Protein AF-A0A5P6P6B9-F1 (afdb_monomer_lite)

Radius of gyration: 22.83 Å; chains: 1; bounding box: 60×46×47 Å

Foldseek 3Di:
DDPPPDVVNVVVVVVVPPPDPPVPPPPLQPCPPPDLVRLQVLLVVLLVVQVVVCVVPHPCVVVDPVSVVVNVSSVVVCVVVVHDHDDRDD

Sequence (90 aa):
MDDKKSIEDILSGLRADSPARSVQALPARNFEHLSDESVLRLYDGIRRQVDADKALGDKYRLVGPATRERADRLCEELVERGVKFIPIVW

Structure (mmCIF, N/CA/C/O backbone):
data_AF-A0A5P6P6B9-F1
#
_entry.id   AF-A0A5P6P6B9-F1
#
loop_
_atom_site.group_PDB
_atom_site.id
_atom_site.type_symbol
_atom_site.label_atom_id
_atom_site.label_alt_id
_atom_site.label_comp_id
_atom_site.label_asym_id
_atom_site.label_entity_id
_atom_site.label_seq_id
_atom_site.pdbx_PDB_ins_code
_atom_site.Cartn_x
_atom_site.Cartn_y
_atom_site.Cartn_z
_atom_site.occupancy
_atom_site.B_iso_or_equiv
_atom_site.auth_seq_id
_atom_site.auth_comp_id
_atom_site.auth_asym_id
_atom_site.auth_atom_id
_atom_site.pdbx_PDB_model_num
ATOM 1 N N . MET A 1 1 ? 46.278 40.438 30.804 1.00 41.03 1 MET A N 1
ATOM 2 C CA . MET A 1 1 ? 46.544 39.010 30.564 1.00 41.03 1 MET A CA 1
ATOM 3 C C . MET A 1 1 ? 45.393 38.521 29.721 1.00 41.03 1 MET A C 1
ATOM 5 O O . MET A 1 1 ? 44.262 38.577 30.171 1.00 41.03 1 MET A O 1
ATOM 9 N N . ASP A 1 2 ? 45.675 38.249 28.455 1.00 48.69 2 ASP A N 1
ATOM 10 C CA . ASP A 1 2 ? 44.688 37.950 27.425 1.00 48.69 2 ASP A CA 1
ATOM 11 C C . ASP A 1 2 ? 44.137 36.534 27.607 1.00 48.69 2 ASP A C 1
ATOM 13 O O . ASP A 1 2 ? 44.776 35.556 27.214 1.00 48.69 2 ASP A O 1
ATOM 17 N N . ASP A 1 3 ? 42.943 36.428 28.187 1.00 54.12 3 ASP A N 1
ATOM 18 C CA . ASP A 1 3 ? 42.183 35.182 28.276 1.00 54.12 3 ASP A CA 1
ATOM 19 C C . ASP A 1 3 ? 41.636 34.806 26.893 1.00 54.12 3 ASP A C 1
ATOM 21 O O . ASP A 1 3 ? 40.457 34.977 26.569 1.00 54.12 3 ASP A O 1
ATOM 25 N N . LYS A 1 4 ? 42.521 34.298 26.033 1.00 57.03 4 LYS A N 1
ATOM 26 C CA . LYS A 1 4 ? 42.133 33.615 24.799 1.00 57.03 4 LYS A CA 1
ATOM 27 C C . LYS A 1 4 ? 41.452 32.310 25.198 1.00 57.03 4 LYS A C 1
ATOM 29 O O . LYS A 1 4 ? 42.107 31.278 25.309 1.00 57.03 4 LYS A O 1
ATOM 34 N N . LYS A 1 5 ? 40.136 32.363 25.425 1.00 58.09 5 LYS A N 1
ATOM 35 C CA . LYS A 1 5 ? 39.284 31.168 25.467 1.00 58.09 5 LYS A CA 1
ATOM 36 C C . LYS A 1 5 ? 39.585 30.347 24.216 1.00 58.09 5 LYS A C 1
ATOM 38 O O . LYS A 1 5 ? 39.340 30.807 23.100 1.00 58.09 5 LYS A O 1
ATOM 43 N N . SER A 1 6 ? 40.207 29.187 24.421 1.00 64.31 6 SER A N 1
ATOM 44 C CA . SER A 1 6 ? 40.618 28.293 23.345 1.00 64.31 6 SER A CA 1
ATOM 45 C C . SER A 1 6 ? 39.386 27.901 22.535 1.00 64.31 6 SER A C 1
ATOM 47 O O . SER A 1 6 ? 38.332 27.603 23.098 1.00 64.31 6 SER A O 1
ATOM 49 N N . ILE A 1 7 ? 39.512 27.903 21.208 1.00 61.97 7 ILE A N 1
ATOM 50 C CA . ILE A 1 7 ? 38.439 27.493 20.287 1.00 61.97 7 ILE A CA 1
ATOM 51 C C . ILE A 1 7 ? 37.947 26.077 20.640 1.00 61.97 7 ILE A C 1
ATOM 53 O O . ILE A 1 7 ? 36.769 25.770 20.486 1.00 61.97 7 ILE A O 1
ATOM 57 N N . GLU A 1 8 ? 38.829 25.244 21.189 1.00 59.72 8 GLU A N 1
ATOM 58 C CA . GLU A 1 8 ? 38.532 23.887 21.650 1.00 59.72 8 GLU A CA 1
ATOM 59 C C . GLU A 1 8 ? 37.506 23.853 22.793 1.00 59.72 8 GLU A C 1
ATOM 61 O O . GLU A 1 8 ? 36.643 22.979 22.806 1.00 59.72 8 GLU A O 1
ATOM 66 N N . ASP A 1 9 ? 37.526 24.838 23.693 1.00 61.94 9 ASP A N 1
ATOM 67 C CA . ASP A 1 9 ? 36.574 24.946 24.807 1.00 61.94 9 ASP A CA 1
ATOM 68 C C . ASP A 1 9 ? 35.170 25.327 24.304 1.00 61.94 9 ASP A C 1
ATOM 70 O O . ASP A 1 9 ? 34.152 24.789 24.744 1.00 61.94 9 ASP A O 1
ATOM 74 N N . ILE A 1 10 ? 35.112 26.206 23.296 1.00 61.59 10 ILE A N 1
ATOM 75 C CA . ILE A 1 10 ? 33.862 26.610 22.633 1.00 61.59 10 ILE A CA 1
ATOM 76 C C . ILE A 1 10 ? 33.265 25.428 21.853 1.00 61.59 10 ILE A C 1
ATOM 78 O O . ILE A 1 10 ? 32.055 25.199 21.893 1.00 61.59 10 ILE A O 1
ATOM 82 N N . LEU A 1 11 ? 34.106 24.644 21.170 1.00 60.31 11 LEU A N 1
ATOM 83 C CA . LEU A 1 11 ? 33.665 23.465 20.419 1.00 60.31 11 LEU A CA 1
ATOM 84 C C . LEU A 1 11 ? 33.234 22.309 21.337 1.00 60.31 11 LEU A C 1
ATOM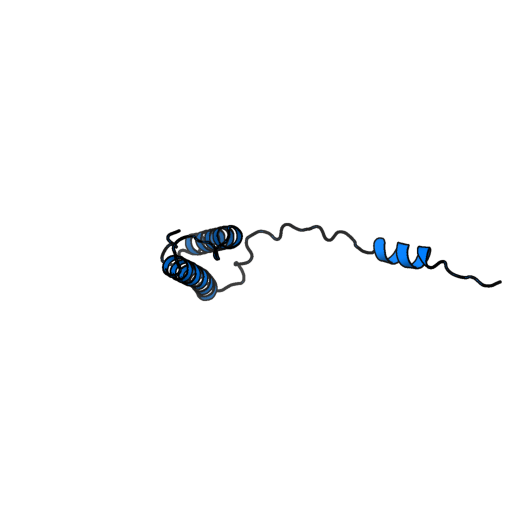 86 O O . LEU A 1 11 ? 32.313 21.569 20.983 1.00 60.31 11 LEU A O 1
ATOM 90 N N . SER A 1 12 ? 33.846 22.170 22.517 1.00 59.84 12 SER A N 1
ATOM 91 C CA . SER A 1 12 ? 33.469 21.155 23.510 1.00 59.84 12 SER A CA 1
ATOM 92 C C . SER A 1 12 ? 32.065 21.407 24.079 1.00 59.84 12 SER A C 1
ATOM 94 O O . SER A 1 12 ? 31.255 20.481 24.171 1.00 59.84 12 SER A O 1
ATOM 96 N N . GLY A 1 13 ? 31.717 22.675 24.338 1.00 57.44 13 GLY A N 1
ATOM 97 C CA . GLY A 1 13 ? 30.374 23.068 24.782 1.00 57.44 13 GLY A CA 1
ATOM 98 C C . GLY A 1 13 ? 29.266 22.757 23.768 1.00 57.44 13 GLY A C 1
ATOM 99 O O . GLY A 1 13 ? 28.175 22.350 24.159 1.00 57.44 13 GLY A O 1
ATOM 100 N N . LEU A 1 14 ? 29.553 22.852 22.462 1.00 58.84 14 LEU A N 1
ATOM 101 C CA . LEU A 1 14 ? 28.572 22.547 21.410 1.00 58.84 14 LEU A CA 1
ATOM 102 C C . LEU A 1 14 ? 28.269 21.042 21.293 1.00 58.84 14 LEU A C 1
ATOM 104 O O . LEU A 1 14 ? 27.197 20.654 20.834 1.00 58.84 14 LEU A O 1
ATOM 108 N N . ARG A 1 15 ? 29.210 20.179 21.698 1.00 55.28 15 ARG A N 1
ATOM 109 C CA . ARG A 1 15 ? 29.042 18.718 21.638 1.00 55.28 15 ARG A CA 1
ATOM 110 C C . ARG A 1 15 ? 28.338 18.154 22.872 1.00 55.28 15 ARG A C 1
ATOM 112 O O . ARG A 1 15 ? 27.737 17.086 22.782 1.00 55.28 15 ARG A O 1
ATOM 119 N N . ALA A 1 16 ? 28.411 18.863 23.998 1.00 53.69 16 ALA A N 1
ATOM 120 C CA . ALA A 1 16 ? 27.806 18.459 25.264 1.00 53.69 16 ALA A CA 1
ATOM 121 C C . ALA A 1 16 ? 26.307 18.801 25.370 1.00 53.69 16 ALA A C 1
ATOM 123 O O . ALA A 1 16 ? 25.618 18.197 26.187 1.00 53.69 16 ALA A O 1
ATOM 124 N N . ASP A 1 17 ? 25.790 19.695 24.516 1.00 46.16 17 ASP A N 1
ATOM 125 C CA . ASP A 1 17 ? 24.376 20.111 24.503 1.00 46.16 17 ASP A CA 1
ATOM 126 C C . ASP A 1 17 ? 23.539 19.411 23.417 1.00 46.16 17 ASP A C 1
ATOM 128 O O . ASP A 1 17 ? 22.571 19.938 22.873 1.00 46.16 17 ASP A O 1
ATOM 132 N N . SER A 1 18 ? 23.902 18.172 23.088 1.00 49.31 18 SER A N 1
ATOM 133 C CA . SER A 1 18 ? 22.940 17.226 22.525 1.00 49.31 18 SER A CA 1
ATOM 134 C C . SER A 1 18 ? 22.522 16.266 23.630 1.00 49.31 18 SER A C 1
ATOM 136 O O . SER A 1 18 ? 23.030 15.140 23.675 1.00 49.31 18 SER A O 1
ATOM 138 N N . PRO A 1 19 ? 21.605 16.664 24.537 1.00 48.22 19 PRO A N 1
ATOM 139 C CA . PRO A 1 19 ? 20.937 15.685 25.363 1.00 48.22 19 PRO A CA 1
ATOM 140 C C . PRO A 1 19 ? 20.171 14.801 24.395 1.00 48.22 19 PRO A C 1
ATOM 142 O O . PRO A 1 19 ? 19.241 15.251 23.730 1.00 48.22 19 PRO A O 1
ATOM 145 N N . ALA A 1 20 ? 20.660 13.571 24.257 1.00 49.97 20 ALA A N 1
ATOM 146 C CA . ALA A 1 20 ? 19.949 12.428 23.735 1.00 49.97 20 ALA A CA 1
ATOM 147 C C . ALA A 1 20 ? 18.780 12.817 22.819 1.00 49.97 20 ALA A C 1
ATOM 149 O O . ALA A 1 20 ? 17.611 12.710 23.207 1.00 49.97 20 ALA A O 1
ATOM 150 N N . ARG A 1 21 ? 19.070 13.088 21.539 1.00 41.66 21 ARG A N 1
ATOM 151 C CA . ARG A 1 21 ? 18.169 12.538 20.528 1.00 41.66 21 ARG A CA 1
ATOM 152 C C . ARG A 1 21 ? 18.382 11.036 20.601 1.00 41.66 21 ARG A C 1
ATOM 154 O O . ARG A 1 21 ? 19.021 10.430 19.750 1.00 41.66 21 ARG A O 1
ATOM 161 N N . SER A 1 22 ? 17.854 10.455 21.684 1.00 46.62 22 SER A N 1
ATOM 162 C CA . SER A 1 22 ? 17.107 9.226 21.637 1.00 46.62 22 SER A CA 1
ATOM 163 C C . SER A 1 22 ? 16.532 9.249 20.243 1.00 46.62 22 SER A C 1
ATOM 165 O O . SER A 1 22 ? 15.680 10.088 19.924 1.00 46.62 22 SER A O 1
ATOM 167 N N . VAL A 1 23 ? 17.084 8.421 19.367 1.00 49.97 23 VAL A N 1
ATOM 168 C CA . VAL A 1 23 ? 16.320 7.955 18.234 1.00 49.97 23 VAL A CA 1
ATOM 169 C C . VAL A 1 23 ? 15.226 7.174 18.938 1.00 49.97 23 VAL A C 1
ATOM 171 O O . VAL A 1 23 ? 15.328 5.970 19.133 1.00 49.97 23 VAL A O 1
ATOM 174 N N . GLN A 1 24 ? 14.254 7.907 19.499 1.00 45.41 24 GLN A N 1
ATOM 175 C CA . GLN A 1 24 ? 12.967 7.381 19.831 1.00 45.41 24 GLN A CA 1
ATOM 176 C C . GLN A 1 24 ? 12.621 6.782 18.490 1.00 45.41 24 GLN A C 1
ATOM 178 O O . GLN A 1 24 ? 12.481 7.502 17.495 1.00 45.41 24 GLN A O 1
ATOM 183 N N . ALA A 1 25 ? 12.671 5.453 18.437 1.00 51.19 25 ALA A N 1
ATOM 184 C CA . ALA A 1 25 ? 11.829 4.718 17.542 1.00 51.19 25 ALA A CA 1
ATOM 185 C C . ALA A 1 25 ? 10.474 5.379 17.759 1.00 51.19 25 ALA A C 1
ATOM 187 O O . ALA A 1 25 ? 9.835 5.167 18.790 1.00 51.19 25 ALA A O 1
ATOM 188 N N . LEU A 1 26 ? 10.156 6.343 16.888 1.00 46.19 26 LEU A N 1
ATOM 189 C CA . LEU A 1 26 ? 8.845 6.947 16.833 1.00 46.19 26 LEU A CA 1
ATOM 190 C C . LEU A 1 26 ? 7.936 5.730 16.850 1.00 46.19 26 LEU A C 1
ATOM 192 O O . LEU A 1 26 ? 8.192 4.826 16.040 1.00 46.19 26 LEU A O 1
ATOM 196 N N . PRO A 1 27 ? 6.989 5.619 17.797 1.00 50.12 27 PRO A N 1
ATOM 197 C CA . PRO A 1 27 ? 6.081 4.495 17.755 1.00 50.12 27 PRO A CA 1
ATOM 198 C C . PRO A 1 27 ? 5.561 4.446 16.324 1.00 50.12 27 PRO A C 1
ATOM 200 O O . PRO A 1 27 ? 5.140 5.461 15.764 1.00 50.12 27 PRO A O 1
ATOM 203 N N . ALA A 1 28 ? 5.732 3.292 15.685 1.00 55.12 28 ALA A N 1
ATOM 204 C CA . ALA A 1 28 ? 5.461 3.075 14.273 1.00 55.12 28 ALA A CA 1
ATOM 205 C C . ALA A 1 28 ? 3.946 3.098 13.965 1.00 55.12 28 ALA A C 1
ATOM 207 O O . ALA A 1 28 ? 3.486 2.395 13.075 1.00 55.12 28 ALA A O 1
ATOM 208 N N . ARG A 1 29 ? 3.185 3.921 14.697 1.00 61.28 29 ARG A N 1
ATOM 209 C CA . ARG A 1 29 ? 1.748 4.181 14.617 1.00 61.28 29 ARG A CA 1
ATOM 210 C C . ARG A 1 29 ? 1.489 5.687 14.677 1.00 61.28 29 ARG A C 1
ATOM 212 O O . ARG A 1 29 ? 0.910 6.211 15.613 1.00 61.28 29 ARG A O 1
ATOM 219 N N . ASN A 1 30 ? 1.944 6.418 13.663 1.00 65.62 30 ASN A N 1
ATOM 220 C CA . ASN A 1 30 ? 1.651 7.853 13.534 1.00 65.62 30 ASN A CA 1
ATOM 221 C C . ASN A 1 30 ? 0.483 8.105 12.567 1.00 65.62 30 ASN A C 1
ATOM 223 O O . ASN A 1 30 ? 0.525 9.044 11.771 1.00 65.62 30 ASN A O 1
ATOM 227 N N . PHE A 1 31 ? -0.542 7.251 12.591 1.00 69.12 31 PHE A N 1
ATOM 228 C CA . PHE A 1 31 ? -1.768 7.453 11.812 1.00 69.12 31 PHE A CA 1
ATOM 229 C C . PHE A 1 31 ? -2.981 7.766 12.693 1.00 69.12 31 PHE A C 1
ATOM 231 O O . PHE A 1 31 ? -4.016 8.166 12.169 1.00 69.12 31 PHE A O 1
ATOM 238 N N . GLU A 1 32 ? -2.850 7.687 14.020 1.00 71.19 32 GLU A N 1
ATOM 239 C CA . GLU A 1 32 ? -3.914 7.983 14.992 1.00 71.19 32 GLU A CA 1
ATOM 240 C C . GLU A 1 32 ? -4.509 9.393 14.815 1.00 71.19 32 GLU A C 1
ATOM 242 O O . GLU A 1 32 ? -5.711 9.587 14.956 1.00 71.19 32 GLU A O 1
ATOM 247 N N . HIS A 1 33 ? -3.690 10.374 14.420 1.00 78.12 33 HIS A N 1
ATOM 248 C CA . HIS A 1 33 ? -4.137 11.750 14.165 1.00 78.12 33 HIS A CA 1
ATOM 249 C C . HIS A 1 33 ? -4.766 11.965 12.777 1.00 78.12 33 HIS A C 1
ATOM 251 O O . HIS A 1 33 ? -5.249 13.060 12.485 1.00 78.12 33 HIS A O 1
ATOM 257 N N . LEU A 1 34 ? -4.716 10.969 11.888 1.00 80.94 34 LEU A N 1
ATOM 258 C CA . LEU A 1 34 ? -5.280 11.066 10.545 1.00 80.94 34 LEU A CA 1
ATOM 259 C C . LEU A 1 34 ? -6.715 10.541 10.520 1.00 80.94 34 LEU A C 1
ATOM 261 O O . LEU A 1 34 ? -7.035 9.521 11.131 1.00 80.94 34 LEU A O 1
ATOM 265 N N . SER A 1 35 ? -7.564 11.220 9.746 1.00 85.25 35 SER A N 1
ATOM 266 C CA . SER A 1 35 ? -8.900 10.718 9.434 1.00 85.25 35 SER A CA 1
ATOM 267 C C . SER A 1 35 ? -8.822 9.443 8.599 1.00 85.25 35 SER A C 1
ATOM 269 O O . SER A 1 35 ? -7.892 9.266 7.808 1.00 85.25 35 SER A O 1
ATOM 271 N N . ASP A 1 36 ? -9.843 8.601 8.707 1.00 86.50 36 ASP A N 1
ATOM 272 C CA . ASP A 1 36 ? -9.959 7.358 7.937 1.00 86.50 36 ASP A CA 1
ATOM 273 C C . ASP A 1 36 ? -9.833 7.604 6.427 1.00 86.50 36 ASP A C 1
ATOM 275 O O . ASP A 1 36 ? -9.138 6.874 5.724 1.00 86.50 36 ASP A O 1
ATOM 279 N N . GLU A 1 37 ? -10.414 8.702 5.932 1.00 86.62 37 GLU A N 1
ATOM 280 C CA . GLU A 1 37 ? -10.280 9.135 4.536 1.00 86.62 37 GLU A CA 1
ATOM 281 C C . GLU A 1 37 ? -8.824 9.458 4.165 1.00 86.62 37 GLU A C 1
ATOM 283 O O . GLU A 1 37 ? -8.360 9.128 3.073 1.00 86.62 37 GLU A O 1
ATOM 288 N N . SER A 1 38 ? -8.075 10.089 5.071 1.00 86.50 38 SER A N 1
ATOM 289 C CA . SER A 1 38 ? -6.668 10.422 4.839 1.00 86.50 38 SER A CA 1
ATOM 290 C C . SER A 1 38 ? -5.794 9.170 4.815 1.00 86.50 38 SER A C 1
ATOM 292 O O . SER A 1 38 ? -4.924 9.062 3.950 1.00 86.50 38 SER A O 1
ATOM 294 N N . VAL A 1 39 ? -6.040 8.217 5.720 1.00 87.00 39 VAL A N 1
ATOM 295 C CA . VAL A 1 39 ? -5.347 6.918 5.752 1.00 87.00 39 VAL A CA 1
ATOM 296 C C . VAL A 1 39 ? -5.643 6.133 4.472 1.00 87.00 39 VAL A C 1
ATOM 298 O O . VAL A 1 39 ? -4.714 5.674 3.804 1.00 87.00 39 VAL A O 1
ATOM 301 N N . LEU A 1 40 ? -6.914 6.069 4.063 1.00 89.06 40 LEU A N 1
ATOM 302 C CA . LEU A 1 40 ? -7.332 5.412 2.826 1.00 89.06 40 LEU A CA 1
ATOM 303 C C . LEU A 1 40 ? -6.683 6.060 1.597 1.00 89.06 40 LEU A C 1
ATOM 305 O O . LEU A 1 40 ? -6.141 5.361 0.745 1.00 89.06 40 LEU A O 1
ATOM 309 N N . ARG A 1 41 ? -6.662 7.396 1.522 1.00 89.81 41 ARG A N 1
ATOM 310 C CA . ARG A 1 41 ? -6.040 8.130 0.410 1.00 89.81 41 ARG A CA 1
ATOM 311 C C . ARG A 1 41 ? -4.534 7.892 0.327 1.00 89.81 41 ARG A C 1
ATOM 313 O O . ARG A 1 41 ? -3.995 7.798 -0.774 1.00 89.81 41 ARG A O 1
ATOM 320 N N . LEU A 1 42 ? -3.848 7.801 1.467 1.00 88.19 42 LEU A N 1
ATOM 321 C CA . LEU A 1 42 ? -2.424 7.462 1.510 1.00 88.19 42 LEU A CA 1
ATOM 322 C C . LEU A 1 42 ? -2.180 6.040 1.001 1.00 88.19 42 LEU A C 1
ATOM 324 O O . LEU A 1 42 ? -1.282 5.835 0.185 1.00 88.19 42 LEU A O 1
ATOM 328 N N . TYR A 1 43 ? -2.997 5.085 1.444 1.00 89.62 43 TYR A N 1
ATOM 329 C CA . TYR A 1 43 ? -2.923 3.696 1.006 1.00 89.62 43 TYR A CA 1
ATOM 330 C C . TYR A 1 43 ? -3.181 3.557 -0.503 1.00 89.62 43 TYR A C 1
ATOM 332 O O . TYR A 1 43 ? -2.382 2.956 -1.222 1.00 89.62 43 TYR A O 1
ATOM 340 N N . ASP A 1 44 ? -4.226 4.209 -1.018 1.00 90.19 44 ASP A N 1
ATOM 341 C CA . ASP A 1 44 ? -4.526 4.253 -2.453 1.00 90.19 44 ASP A CA 1
ATOM 342 C C . ASP A 1 44 ? -3.429 4.949 -3.269 1.00 90.19 44 ASP A C 1
ATOM 344 O O . ASP A 1 44 ? -3.173 4.574 -4.414 1.00 90.19 44 ASP A O 1
ATOM 348 N N . GLY A 1 45 ? -2.755 5.949 -2.696 1.00 89.38 45 GLY A N 1
ATOM 349 C CA . GLY A 1 45 ? -1.596 6.585 -3.316 1.00 89.38 45 GLY A CA 1
ATOM 350 C C . GLY A 1 45 ? -0.458 5.592 -3.549 1.00 89.38 45 GLY A C 1
ATOM 351 O O . GLY A 1 45 ? 0.087 5.531 -4.652 1.00 89.38 45 GLY A O 1
ATOM 352 N N . ILE A 1 46 ? -0.152 4.767 -2.543 1.00 87.88 46 ILE A N 1
ATOM 353 C CA . ILE A 1 46 ? 0.853 3.705 -2.676 1.00 87.88 46 ILE A CA 1
ATOM 354 C C . ILE A 1 46 ? 0.394 2.661 -3.698 1.00 87.88 46 ILE A C 1
ATOM 356 O O . ILE A 1 46 ? 1.188 2.267 -4.550 1.00 87.88 46 ILE A O 1
ATOM 360 N N . ARG A 1 47 ? -0.886 2.269 -3.681 1.00 89.06 47 ARG A N 1
ATOM 361 C CA . ARG A 1 47 ? -1.451 1.333 -4.665 1.00 89.06 47 ARG A CA 1
ATOM 362 C C . ARG A 1 47 ? -1.244 1.814 -6.099 1.00 89.06 47 ARG A C 1
ATOM 364 O O . ARG A 1 47 ? -0.707 1.078 -6.916 1.00 89.06 47 ARG A O 1
ATOM 371 N N . ARG A 1 48 ? -1.570 3.076 -6.386 1.00 88.50 48 ARG A N 1
ATOM 372 C CA . ARG A 1 48 ? -1.353 3.670 -7.717 1.00 88.50 48 ARG A CA 1
ATOM 373 C C . ARG A 1 48 ? 0.122 3.723 -8.100 1.00 88.50 48 ARG A C 1
ATOM 375 O O . ARG A 1 48 ? 0.447 3.544 -9.268 1.00 88.50 48 ARG A O 1
ATOM 382 N N . GLN A 1 49 ? 1.008 3.979 -7.140 1.00 85.19 49 GLN A N 1
ATOM 383 C CA . GLN A 1 49 ? 2.448 3.983 -7.390 1.00 85.19 49 GLN A CA 1
ATOM 384 C C .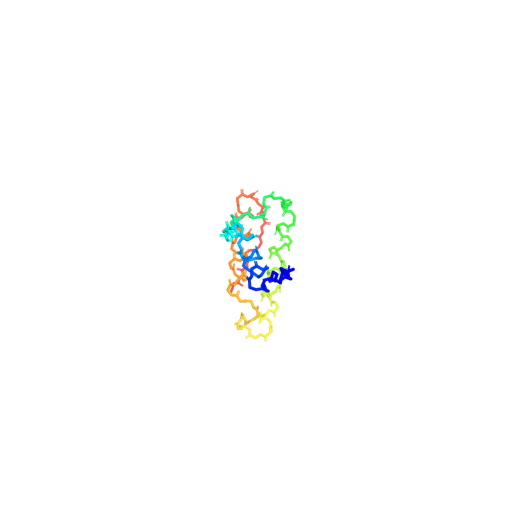 GLN A 1 49 ? 2.967 2.580 -7.736 1.00 85.19 49 GLN A C 1
ATOM 386 O O . GLN A 1 49 ? 3.799 2.447 -8.630 1.00 85.19 49 GLN A O 1
ATOM 391 N N . VAL A 1 50 ? 2.443 1.545 -7.075 1.00 85.31 50 VAL A N 1
ATOM 392 C CA . VAL A 1 50 ? 2.715 0.136 -7.391 1.00 85.31 50 VAL A CA 1
ATOM 393 C C . VAL A 1 50 ? 2.171 -0.228 -8.766 1.00 85.31 50 VAL A C 1
ATOM 395 O O . VAL A 1 50 ? 2.917 -0.765 -9.576 1.00 85.31 50 VAL A O 1
ATOM 398 N N . ASP A 1 51 ? 0.922 0.119 -9.069 1.00 85.62 51 ASP A N 1
ATOM 399 C CA . ASP A 1 51 ? 0.311 -0.154 -10.374 1.00 85.62 51 ASP A CA 1
ATOM 400 C C . ASP A 1 51 ? 1.076 0.537 -11.517 1.00 85.62 51 ASP A C 1
ATOM 402 O O . ASP A 1 51 ? 1.282 -0.047 -12.582 1.00 85.62 51 ASP A O 1
ATOM 406 N N . ALA A 1 52 ? 1.555 1.763 -11.287 1.00 84.50 52 ALA A N 1
ATOM 407 C CA . ALA A 1 52 ? 2.390 2.483 -12.241 1.00 84.50 52 ALA A CA 1
ATOM 408 C C . ALA A 1 52 ? 3.765 1.822 -12.430 1.00 84.50 52 ALA A C 1
ATOM 410 O O . ALA A 1 52 ? 4.246 1.742 -13.559 1.00 84.50 52 ALA A O 1
ATOM 411 N N . ASP A 1 53 ? 4.397 1.331 -11.359 1.00 82.12 53 ASP A N 1
ATOM 412 C CA . ASP A 1 53 ? 5.674 0.615 -11.462 1.00 82.12 53 ASP A CA 1
ATOM 413 C C . ASP A 1 53 ? 5.514 -0.745 -12.164 1.00 82.12 53 ASP A C 1
ATOM 415 O O . ASP A 1 53 ? 6.322 -1.076 -13.035 1.00 82.12 53 ASP A O 1
ATOM 419 N N . LYS A 1 54 ? 4.416 -1.473 -11.898 1.00 81.62 54 LYS A N 1
ATOM 420 C CA . LYS A 1 54 ? 4.041 -2.682 -12.654 1.00 81.62 54 LYS A CA 1
ATOM 421 C C . LYS A 1 54 ? 3.940 -2.380 -14.145 1.00 81.62 54 LYS A C 1
ATOM 423 O O . LYS A 1 54 ? 4.593 -3.040 -14.952 1.00 81.62 54 LYS A O 1
ATOM 428 N N . ALA A 1 55 ? 3.193 -1.334 -14.508 1.00 81.31 55 ALA A N 1
ATO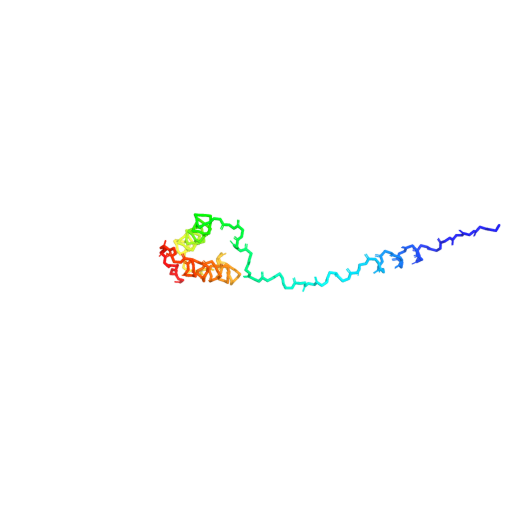M 429 C CA . ALA A 1 55 ? 3.036 -0.907 -15.898 1.00 81.31 55 ALA A CA 1
ATOM 430 C C . ALA A 1 55 ? 4.370 -0.518 -16.566 1.00 81.31 55 ALA A C 1
ATOM 432 O O . ALA A 1 55 ? 4.497 -0.624 -17.785 1.00 81.31 55 ALA A O 1
ATOM 433 N N . LEU A 1 56 ? 5.369 -0.093 -15.785 1.00 76.06 56 LEU A N 1
ATOM 434 C CA . LEU A 1 56 ? 6.683 0.320 -16.281 1.00 76.06 56 LEU A CA 1
ATOM 435 C C . LEU A 1 56 ? 7.648 -0.853 -16.542 1.00 76.06 56 LEU A C 1
ATOM 437 O O . LEU A 1 56 ? 8.700 -0.646 -17.150 1.00 76.06 56 LEU A O 1
ATOM 441 N N . GLY A 1 57 ? 7.322 -2.073 -16.108 1.00 70.94 57 GLY A N 1
ATOM 442 C CA . GLY A 1 57 ? 8.146 -3.257 -16.371 1.00 70.94 57 GLY A CA 1
ATOM 443 C C . GLY A 1 57 ? 8.376 -4.176 -15.175 1.00 70.94 57 GLY A C 1
ATOM 444 O O . GLY A 1 57 ? 9.418 -4.830 -15.124 1.00 70.94 57 GLY A O 1
ATOM 445 N N . ASP A 1 58 ? 7.425 -4.222 -14.236 1.00 64.94 58 ASP A N 1
ATOM 446 C CA . ASP A 1 58 ? 7.222 -5.331 -13.285 1.00 64.94 58 ASP A CA 1
ATOM 447 C C . ASP A 1 58 ? 8.355 -5.605 -12.277 1.00 64.94 58 ASP A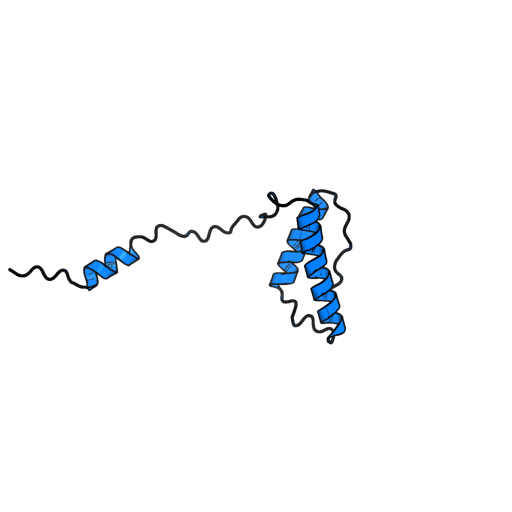 C 1
ATOM 449 O O . ASP A 1 58 ? 8.368 -6.621 -11.585 1.00 64.94 58 ASP A O 1
ATOM 453 N N . LYS A 1 59 ? 9.345 -4.709 -12.171 1.00 64.06 59 LYS A N 1
ATOM 454 C CA . LYS A 1 59 ? 10.506 -4.918 -11.288 1.00 64.06 59 LYS A CA 1
ATOM 455 C C . LYS A 1 59 ? 10.331 -4.368 -9.875 1.00 64.06 59 LYS A C 1
ATOM 457 O O . LYS A 1 59 ? 11.297 -4.446 -9.114 1.00 64.06 59 LYS A O 1
ATOM 462 N N . TYR A 1 60 ? 9.175 -3.789 -9.532 1.00 65.75 60 TYR A N 1
ATOM 463 C CA . TYR A 1 60 ? 8.940 -3.083 -8.259 1.00 65.75 60 TYR A CA 1
ATOM 464 C C . TYR A 1 60 ? 10.101 -2.149 -7.901 1.00 65.75 60 TYR A C 1
ATOM 466 O O . TYR A 1 60 ? 10.428 -1.939 -6.735 1.00 65.75 60 TYR A O 1
ATOM 474 N N . ARG A 1 61 ? 10.795 -1.627 -8.925 1.00 61.06 61 ARG A N 1
ATOM 475 C CA . ARG A 1 61 ? 12.144 -1.070 -8.755 1.00 61.06 61 ARG A CA 1
ATOM 476 C C . ARG A 1 61 ? 12.065 0.285 -8.077 1.00 61.06 61 ARG A C 1
ATOM 478 O O . ARG A 1 61 ? 12.982 0.657 -7.349 1.00 61.06 61 ARG A O 1
ATOM 485 N N . LEU A 1 62 ? 10.986 1.021 -8.332 1.00 62.00 62 LEU A N 1
ATOM 486 C CA . LEU A 1 62 ? 10.719 2.305 -7.697 1.00 62.00 62 LEU A CA 1
ATOM 487 C C . LEU A 1 62 ? 10.004 2.126 -6.355 1.00 62.00 62 LEU A C 1
ATOM 489 O O . LEU A 1 62 ? 10.121 2.984 -5.479 1.00 62.00 62 LEU A O 1
ATOM 493 N N . VAL A 1 63 ? 9.299 1.008 -6.164 1.00 69.25 63 VAL A N 1
ATOM 494 C CA . VAL A 1 63 ? 8.594 0.700 -4.919 1.00 69.25 63 VAL A CA 1
ATOM 495 C C . VAL A 1 63 ? 9.488 -0.136 -4.007 1.00 69.25 63 VAL A C 1
ATOM 497 O O . VAL A 1 63 ? 9.338 -1.345 -3.865 1.00 69.25 63 VAL A O 1
ATOM 500 N N . GLY A 1 64 ? 10.459 0.540 -3.395 1.00 74.88 64 GLY A N 1
ATOM 501 C CA . GLY A 1 64 ? 11.413 -0.086 -2.484 1.00 74.88 64 GLY A CA 1
ATOM 502 C C . GLY A 1 64 ? 10.784 -0.658 -1.197 1.00 74.88 64 GLY A C 1
ATOM 503 O O . GLY A 1 64 ? 9.620 -0.387 -0.883 1.00 74.88 64 GLY A O 1
ATOM 504 N N . PRO A 1 65 ? 11.574 -1.394 -0.390 1.00 78.88 65 PRO A N 1
ATOM 505 C CA . PRO A 1 65 ? 11.107 -2.070 0.827 1.00 78.88 65 PRO A CA 1
ATOM 506 C C . PRO A 1 65 ? 10.471 -1.123 1.855 1.00 78.88 65 PRO A C 1
ATOM 508 O O . PRO A 1 65 ? 9.509 -1.498 2.517 1.00 78.88 65 PRO A O 1
ATOM 511 N N . ALA A 1 66 ? 10.929 0.131 1.924 1.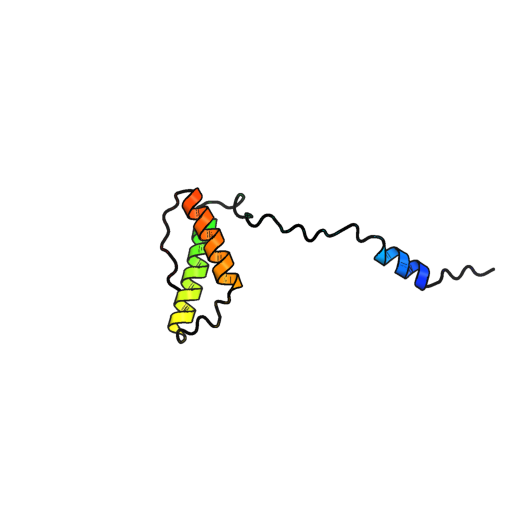00 80.50 66 ALA A N 1
ATOM 512 C CA . ALA A 1 66 ? 10.339 1.156 2.786 1.00 80.50 66 ALA A CA 1
ATOM 513 C C . ALA A 1 66 ? 8.879 1.486 2.416 1.00 80.50 66 ALA A C 1
ATOM 515 O O . ALA A 1 66 ? 8.064 1.798 3.286 1.00 80.50 66 ALA A O 1
ATOM 516 N N . THR A 1 67 ? 8.527 1.411 1.129 1.00 81.62 67 THR A N 1
ATOM 517 C CA . THR A 1 67 ? 7.154 1.650 0.671 1.00 81.62 67 THR A CA 1
ATOM 518 C C . THR A 1 67 ? 6.249 0.476 1.015 1.00 81.62 67 THR A C 1
ATOM 520 O O . THR A 1 67 ? 5.110 0.705 1.418 1.00 81.62 67 THR A O 1
ATOM 523 N N . ARG A 1 68 ? 6.761 -0.761 0.931 1.00 83.88 68 ARG A N 1
ATOM 524 C CA . ARG A 1 68 ? 6.039 -1.955 1.391 1.00 83.88 68 ARG A CA 1
ATOM 525 C C . ARG A 1 68 ? 5.753 -1.885 2.882 1.00 83.88 68 ARG A C 1
ATOM 527 O O . ARG A 1 68 ? 4.595 -1.916 3.267 1.00 83.88 68 ARG A O 1
ATOM 534 N N . GLU A 1 69 ? 6.771 -1.621 3.690 1.00 85.25 69 GLU A N 1
ATOM 535 C CA . GLU A 1 69 ? 6.616 -1.469 5.139 1.00 85.25 69 GLU A CA 1
ATOM 536 C C . GLU A 1 69 ? 5.623 -0.348 5.507 1.00 85.25 69 GLU A C 1
ATOM 538 O O . GLU A 1 69 ? 4.857 -0.442 6.464 1.00 85.25 69 GLU A O 1
ATOM 543 N N . ARG A 1 70 ? 5.600 0.747 4.734 1.00 84.06 70 ARG A N 1
ATOM 544 C CA . ARG A 1 70 ? 4.613 1.820 4.915 1.00 84.06 70 ARG A CA 1
ATOM 545 C C . ARG A 1 70 ? 3.195 1.391 4.531 1.00 84.06 70 ARG A C 1
ATOM 547 O O . ARG A 1 70 ? 2.264 1.769 5.237 1.00 84.06 70 ARG A O 1
ATOM 554 N N . ALA A 1 71 ? 3.028 0.655 3.436 1.00 87.31 71 ALA A N 1
ATOM 555 C CA . ALA A 1 71 ? 1.737 0.110 3.023 1.00 87.31 71 ALA A CA 1
ATOM 556 C C . ALA A 1 71 ? 1.207 -0.924 4.020 1.00 87.31 71 ALA A C 1
ATOM 558 O O . ALA A 1 71 ? 0.017 -0.894 4.314 1.00 87.31 71 ALA A O 1
ATOM 559 N N . ASP A 1 72 ? 2.075 -1.768 4.576 1.00 87.88 72 ASP A N 1
ATOM 560 C CA . ASP A 1 72 ? 1.702 -2.771 5.574 1.00 87.88 72 ASP A CA 1
ATOM 561 C C . ASP A 1 72 ? 1.166 -2.095 6.844 1.00 87.88 72 ASP A C 1
ATOM 563 O O . ASP A 1 72 ? 0.065 -2.408 7.287 1.00 87.88 72 ASP A O 1
ATOM 567 N N . ARG A 1 73 ? 1.843 -1.051 7.343 1.00 86.56 73 ARG A N 1
ATOM 568 C CA . ARG A 1 73 ? 1.337 -0.266 8.486 1.00 86.56 73 ARG A CA 1
ATOM 569 C C . ARG A 1 73 ? 0.001 0.429 8.211 1.00 86.56 73 ARG A C 1
ATOM 571 O O . ARG A 1 73 ? -0.858 0.492 9.081 1.00 86.56 73 ARG A O 1
ATOM 578 N N . LEU A 1 74 ? -0.184 0.979 7.009 1.00 86.56 74 LEU A N 1
ATOM 579 C CA . LEU A 1 74 ? -1.463 1.589 6.618 1.00 86.56 74 LEU A CA 1
ATOM 580 C C . LEU A 1 74 ? -2.574 0.537 6.495 1.00 86.56 74 LEU A C 1
ATOM 582 O O . LEU A 1 74 ? -3.722 0.823 6.816 1.00 86.56 74 LEU A O 1
ATOM 586 N N . CYS A 1 75 ? -2.233 -0.668 6.038 1.00 86.81 75 CYS A N 1
ATOM 587 C CA . CYS A 1 75 ? -3.145 -1.803 5.962 1.00 86.81 75 CYS A CA 1
ATOM 588 C C . CYS A 1 75 ? -3.629 -2.199 7.362 1.00 86.81 75 CYS A C 1
ATOM 590 O O . CYS A 1 75 ? -4.833 -2.303 7.577 1.00 86.81 75 CYS A O 1
ATOM 592 N N . GLU A 1 76 ? -2.709 -2.347 8.318 1.00 88.25 76 GLU A N 1
ATOM 593 C CA . GLU A 1 76 ? -3.027 -2.669 9.715 1.00 88.25 7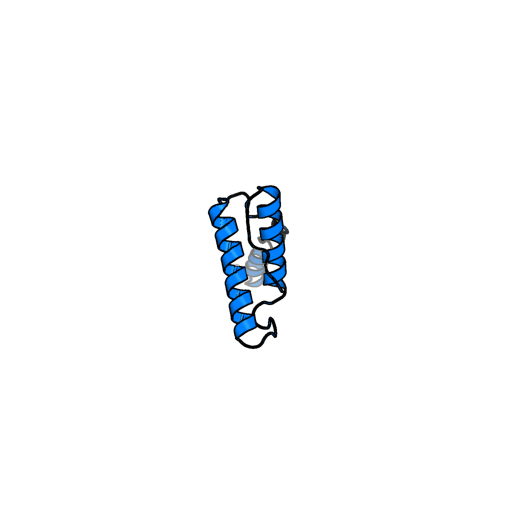6 GLU A CA 1
ATOM 594 C C . GLU A 1 76 ? -3.997 -1.650 10.330 1.00 88.25 76 GLU A C 1
ATOM 596 O O . GLU A 1 76 ? -5.018 -2.044 10.886 1.00 88.25 76 GLU A O 1
ATOM 601 N N . GLU A 1 77 ? -3.755 -0.350 10.138 1.00 86.25 77 GLU A N 1
ATOM 602 C CA . GLU A 1 77 ? -4.647 0.714 10.625 1.00 86.25 77 GLU A CA 1
ATOM 603 C C . GLU A 1 77 ? -6.031 0.688 9.966 1.00 86.25 77 GLU A C 1
ATOM 605 O O . GLU A 1 77 ? -7.046 0.890 10.631 1.00 86.25 77 GLU A O 1
ATOM 610 N N . LEU A 1 78 ? -6.103 0.444 8.653 1.00 86.88 78 LEU A N 1
ATOM 611 C CA . LEU A 1 78 ? -7.384 0.353 7.946 1.00 86.88 78 LEU A CA 1
ATOM 612 C C . LEU A 1 78 ? -8.190 -0.867 8.405 1.00 86.88 78 LEU A C 1
ATOM 614 O O . LEU A 1 78 ? -9.413 -0.776 8.526 1.00 86.88 78 LEU A O 1
ATOM 618 N N . VAL A 1 79 ? -7.512 -1.983 8.692 1.00 88.56 79 VAL A N 1
ATOM 619 C CA . VAL A 1 79 ? -8.124 -3.187 9.269 1.00 88.56 79 VAL A CA 1
ATOM 620 C C . VAL A 1 79 ? -8.601 -2.920 10.697 1.00 88.56 79 VAL A C 1
ATOM 622 O O . VAL A 1 79 ? -9.746 -3.243 11.008 1.00 88.56 79 VAL A O 1
ATOM 625 N N . GLU A 1 80 ? -7.777 -2.293 11.542 1.00 87.50 80 GLU A N 1
ATOM 626 C CA . GLU A 1 80 ? -8.116 -1.963 12.936 1.00 87.50 80 GLU A CA 1
ATOM 627 C C . GLU A 1 80 ? -9.334 -1.028 13.017 1.00 87.50 80 GLU A C 1
ATOM 629 O O . GLU A 1 80 ? -10.215 -1.214 13.855 1.00 87.50 80 GLU A O 1
ATOM 634 N N . ARG A 1 81 ? -9.441 -0.077 12.083 1.00 83.62 81 ARG A N 1
ATOM 635 C CA . ARG A 1 81 ? -10.567 0.869 11.980 1.00 83.62 81 ARG A CA 1
ATOM 636 C C . ARG A 1 81 ? -11.787 0.312 11.239 1.00 83.62 81 ARG A C 1
ATOM 638 O O . ARG A 1 81 ? -12.822 0.971 11.189 1.00 83.62 81 ARG A O 1
ATOM 645 N N . GLY A 1 82 ? -11.690 -0.879 10.643 1.00 86.19 82 GLY A N 1
ATOM 646 C CA . GLY A 1 82 ? -12.779 -1.498 9.877 1.00 86.19 82 GLY A CA 1
ATOM 647 C C . GLY A 1 82 ? -13.123 -0.773 8.568 1.00 86.19 82 GLY A C 1
ATOM 648 O O . GLY A 1 82 ? -14.244 -0.887 8.063 1.00 86.19 82 GLY A O 1
ATOM 649 N N . VAL A 1 83 ? -12.177 -0.016 8.009 1.00 86.62 83 VAL A N 1
ATOM 650 C CA . VAL A 1 83 ? -12.359 0.732 6.761 1.00 86.62 83 VAL A CA 1
ATOM 651 C C . VAL A 1 83 ? -12.229 -0.227 5.581 1.00 86.62 83 VAL A C 1
ATOM 653 O O . VAL A 1 83 ? -11.330 -1.063 5.529 1.00 86.62 83 VAL A O 1
ATOM 656 N N . LYS A 1 84 ? -13.117 -0.114 4.591 1.00 87.88 84 LYS A N 1
ATOM 657 C CA . LYS A 1 84 ? -13.024 -0.919 3.365 1.00 87.88 84 LYS A CA 1
ATOM 658 C C . LYS A 1 84 ? -11.928 -0.364 2.457 1.00 87.88 84 LYS A C 1
ATOM 660 O O . LYS A 1 84 ? -11.982 0.802 2.077 1.00 87.88 84 LYS A O 1
ATOM 665 N N . PHE A 1 85 ? -10.989 -1.213 2.052 1.00 86.19 85 PHE A N 1
ATOM 666 C CA . PHE A 1 85 ? -9.927 -0.871 1.103 1.00 86.19 85 PHE A CA 1
ATOM 667 C C . PHE A 1 85 ? -9.662 -2.022 0.124 1.00 86.19 85 PHE A C 1
ATOM 669 O O . PHE A 1 85 ? -10.098 -3.153 0.340 1.00 86.19 85 PHE A O 1
ATOM 676 N N . ILE A 1 86 ? -8.964 -1.722 -0.975 1.00 87.19 86 ILE A N 1
ATOM 677 C CA . ILE A 1 86 ? -8.578 -2.705 -1.998 1.00 87.19 86 ILE A CA 1
ATOM 678 C C . ILE A 1 86 ? -7.117 -3.085 -1.765 1.00 87.19 86 ILE A C 1
ATOM 680 O O . ILE A 1 86 ? -6.271 -2.210 -1.934 1.00 87.19 86 ILE A O 1
ATOM 684 N N . PRO A 1 87 ? -6.790 -4.342 -1.422 1.00 84.62 87 PRO A N 1
ATOM 685 C CA . PRO A 1 87 ? -5.425 -4.726 -1.088 1.00 84.62 87 PRO A CA 1
ATOM 686 C C . PRO A 1 87 ? -4.456 -4.484 -2.254 1.00 84.62 87 PRO A C 1
ATOM 688 O O . PRO A 1 87 ? -4.781 -4.736 -3.417 1.00 84.62 87 PRO A O 1
ATOM 691 N N . ILE A 1 88 ? -3.255 -4.001 -1.935 1.00 83.75 88 ILE A N 1
ATOM 692 C CA . ILE A 1 88 ? -2.168 -3.827 -2.904 1.00 83.75 88 ILE A CA 1
ATOM 693 C C . ILE A 1 88 ? -1.636 -5.205 -3.301 1.00 83.75 88 ILE A C 1
ATOM 695 O O . ILE A 1 88 ? -1.180 -5.976 -2.456 1.00 83.75 88 ILE A O 1
ATOM 699 N N . VAL A 1 89 ? -1.663 -5.497 -4.599 1.00 80.81 89 VAL A N 1
ATOM 700 C CA . VAL A 1 89 ? -1.006 -6.678 -5.162 1.00 80.81 89 VAL A CA 1
ATOM 701 C C . VAL A 1 89 ? 0.447 -6.300 -5.417 1.00 80.81 89 VAL A C 1
ATOM 703 O O . VAL A 1 89 ? 0.705 -5.402 -6.214 1.00 80.81 89 VAL A O 1
ATOM 706 N N . TRP A 1 90 ? 1.384 -6.960 -4.746 1.00 74.62 90 TRP A N 1
ATOM 707 C CA . TRP A 1 90 ? 2.818 -6.815 -5.011 1.00 74.62 90 TRP A CA 1
ATOM 708 C C . TRP A 1 90 ? 3.293 -7.710 -6.153 1.00 74.62 90 TRP A C 1
ATOM 710 O O . TRP A 1 90 ? 2.437 -8.257 -6.883 1.00 74.62 90 TRP A O 1
#

Secondary structure (DSSP, 8-state):
------HHHHHHHHHHT----------S-TTTTS-HHHHHHHHHHHHHHHHHHHHHHS---SS-HHHHHHHHHHHHHHHHTT----PPP-

Organism: NCBI:txid244734

pLDDT: mean 72.85, std 15.2, range [41.03, 90.19]